Protein AF-A0A942LYA0-F1 (afdb_monomer)

pLDDT: mean 81.08, std 9.28, range [46.22, 93.0]

Sequence (60 aa):
MVRPKRIEYSGALYHLTSRGNARNDGYLDNDDRQNFLSILTEAVKRYNWTDIHYDTVSWV

Solvent-accessible surface area (backbone atoms only — not comparable to full-atom values): 4330 Å² total; per-residue (Å²): 135,89,74,80,80,83,86,83,64,90,90,62,88,79,91,84,84,85,76,28,72,95,79,42,68,77,50,93,48,74,64,52,44,50,51,51,51,53,52,50,52,51,48,33,64,74,70,68,60,77,88,86,85,87,83,87,81,77,90,123

Secondary structure (DSSP, 8-state):
-PPPPPP--TT---------GGG--SSSSHHHHHHHHHHHHHHHHHHT------------

Structure (mmCIF, N/CA/C/O backbone):
data_AF-A0A942LYA0-F1
#
_entry.id   AF-A0A942LYA0-F1
#
loop_
_atom_site.group_PDB
_atom_site.id
_atom_site.type_symbol
_atom_site.label_atom_id
_atom_site.label_alt_id
_atom_site.label_comp_id
_atom_site.label_asym_id
_atom_site.label_entity_id
_atom_site.label_seq_id
_atom_site.pdbx_PDB_ins_code
_atom_site.Cartn_x
_atom_site.Cartn_y
_atom_site.Cartn_z
_atom_site.occupancy
_atom_site.B_iso_or_equiv
_atom_site.auth_seq_id
_atom_site.auth_comp_id
_atom_site.auth_asym_id
_atom_site.auth_atom_id
_atom_site.pdbx_PDB_model_num
ATOM 1 N N . MET A 1 1 ? -22.218 -2.959 -19.001 1.00 69.19 1 MET A N 1
ATOM 2 C CA . MET A 1 1 ? -22.471 -3.945 -17.923 1.00 69.19 1 MET A CA 1
ATOM 3 C C . MET A 1 1 ? -22.372 -3.252 -16.574 1.00 69.19 1 MET A C 1
ATOM 5 O O . MET A 1 1 ? -21.431 -2.490 -16.377 1.00 69.19 1 MET A O 1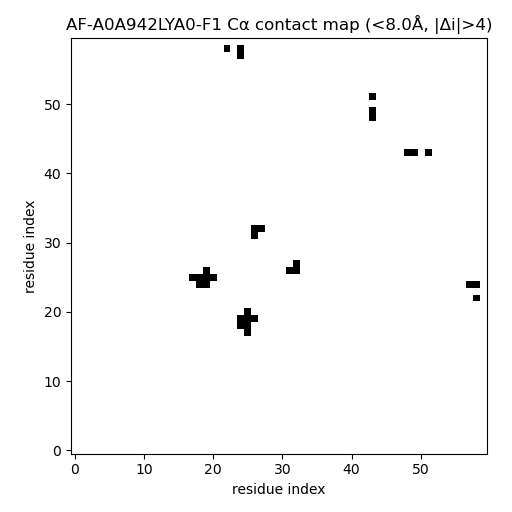
ATOM 9 N N . VAL A 1 2 ? -23.321 -3.503 -15.668 1.00 73.94 2 VAL A N 1
ATOM 10 C CA . VAL A 1 2 ? -23.272 -3.013 -14.281 1.00 73.94 2 VAL A CA 1
ATOM 11 C C . VAL A 1 2 ? -22.307 -3.886 -13.486 1.00 73.94 2 VAL A C 1
ATOM 13 O O . VAL A 1 2 ? -22.423 -5.109 -13.492 1.00 73.94 2 VAL A O 1
ATOM 16 N N . ARG A 1 3 ? -21.331 -3.257 -12.829 1.00 82.75 3 ARG A N 1
ATOM 17 C CA . ARG A 1 3 ? -20.464 -3.939 -11.867 1.00 82.75 3 ARG A CA 1
ATOM 18 C C . ARG A 1 3 ? -21.186 -3.949 -10.512 1.00 82.75 3 ARG A C 1
ATOM 20 O O . ARG A 1 3 ? -21.721 -2.902 -10.142 1.00 82.75 3 ARG A O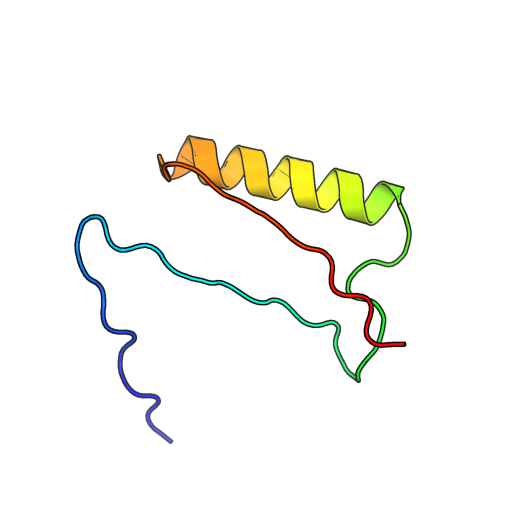 1
ATOM 27 N N . PRO A 1 4 ? -21.223 -5.075 -9.781 1.00 82.75 4 PRO A N 1
ATOM 28 C CA . PRO A 1 4 ? -21.800 -5.116 -8.440 1.00 82.75 4 PRO A CA 1
ATOM 29 C C . PRO A 1 4 ? -21.140 -4.076 -7.528 1.00 82.75 4 PRO A C 1
ATOM 31 O O . PRO A 1 4 ? -19.936 -3.825 -7.647 1.00 82.75 4 PRO A O 1
ATOM 34 N N . LYS A 1 5 ? -21.910 -3.472 -6.613 1.00 78.75 5 LYS A N 1
ATOM 35 C CA . LYS A 1 5 ? -21.333 -2.599 -5.582 1.00 78.75 5 LYS A CA 1
ATOM 36 C C . LYS A 1 5 ? -20.326 -3.399 -4.758 1.00 78.75 5 LYS A C 1
ATOM 38 O O . LYS A 1 5 ? -20.606 -4.531 -4.364 1.00 78.75 5 LYS A O 1
ATOM 43 N N . ARG A 1 6 ? -19.165 -2.799 -4.493 1.00 84.00 6 ARG A N 1
ATOM 44 C CA . ARG A 1 6 ? -18.234 -3.334 -3.499 1.00 84.00 6 ARG A CA 1
ATOM 45 C C . ARG A 1 6 ? -18.921 -3.240 -2.145 1.00 84.00 6 ARG A C 1
ATOM 47 O O . ARG A 1 6 ? -19.466 -2.195 -1.804 1.00 84.00 6 ARG A O 1
ATOM 54 N N . ILE A 1 7 ? -18.982 -4.366 -1.450 1.00 84.50 7 ILE A N 1
ATOM 55 C CA . ILE A 1 7 ? -19.613 -4.441 -0.140 1.00 84.50 7 ILE A CA 1
ATOM 56 C C . ILE A 1 7 ? -18.608 -3.896 0.870 1.00 84.50 7 ILE A C 1
ATOM 58 O O . ILE A 1 7 ? -17.449 -4.312 0.869 1.00 84.50 7 ILE A O 1
ATOM 62 N N . GLU A 1 8 ? -19.060 -2.954 1.690 1.00 85.06 8 GLU A N 1
ATOM 63 C CA . GLU A 1 8 ? -18.253 -2.267 2.691 1.00 85.06 8 GLU A CA 1
ATOM 64 C C . GLU A 1 8 ? -18.809 -2.570 4.087 1.00 85.06 8 GLU A C 1
ATOM 66 O O . GLU A 1 8 ? -19.995 -2.397 4.363 1.00 85.06 8 GLU A O 1
ATOM 71 N N . TYR A 1 9 ? -17.931 -3.031 4.964 1.00 86.94 9 TYR A N 1
ATOM 72 C CA . TYR A 1 9 ? -18.146 -3.282 6.380 1.00 86.94 9 TYR A CA 1
ATOM 73 C C . TYR A 1 9 ? -17.181 -2.432 7.213 1.00 86.94 9 TYR A C 1
ATOM 75 O O . TYR A 1 9 ? -15.995 -2.316 6.885 1.00 86.94 9 TYR A O 1
ATOM 83 N N . SER A 1 10 ? -17.689 -1.871 8.312 1.00 85.88 10 SER A N 1
ATOM 84 C CA . SER A 1 10 ? -16.889 -1.112 9.277 1.00 85.88 10 SER A CA 1
ATOM 85 C C . SER A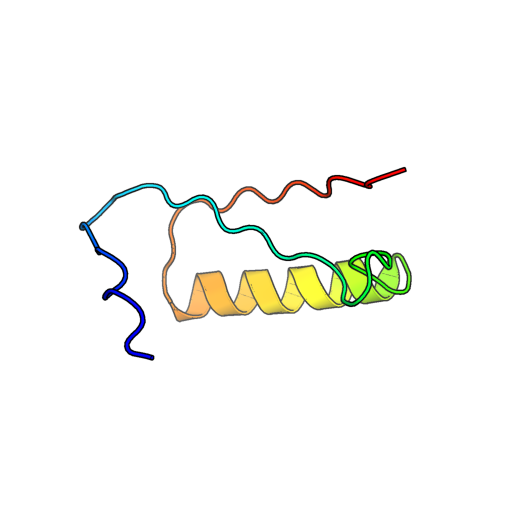 1 10 ? -15.881 -2.025 9.979 1.00 85.88 10 SER A C 1
ATOM 87 O O . SER A 1 10 ? -16.266 -3.058 10.521 1.00 85.88 10 SER A O 1
ATOM 89 N N . GLY A 1 11 ? -14.603 -1.636 9.984 1.00 82.94 11 GLY A N 1
ATOM 90 C CA . GLY A 1 11 ? -13.524 -2.383 10.644 1.00 82.94 11 GLY A CA 1
ATOM 91 C C . GLY A 1 11 ? -13.111 -3.687 9.952 1.00 82.94 11 GLY A C 1
ATOM 92 O O . GLY A 1 11 ? -12.336 -4.451 10.519 1.00 82.94 11 GLY A O 1
ATOM 93 N N . ALA A 1 12 ? -13.616 -3.968 8.748 1.00 85.56 12 ALA A N 1
ATOM 94 C CA . ALA A 1 12 ? -13.181 -5.137 7.995 1.00 85.56 12 ALA A CA 1
ATOM 95 C C . ALA A 1 12 ? -11.767 -4.955 7.428 1.00 85.56 12 ALA A C 1
ATOM 97 O O . ALA A 1 12 ? -11.379 -3.863 7.010 1.00 85.56 12 ALA A O 1
ATOM 98 N N . LEU A 1 13 ? -11.029 -6.062 7.368 1.00 82.56 13 LEU A N 1
ATOM 99 C CA . LEU A 1 13 ? -9.747 -6.142 6.682 1.00 82.56 13 LEU A CA 1
ATOM 100 C C . LEU A 1 13 ? -9.984 -6.422 5.195 1.00 82.56 13 LEU A C 1
ATOM 102 O O . LEU A 1 13 ? -10.612 -7.421 4.837 1.00 82.56 13 LEU A O 1
ATOM 106 N N . TYR A 1 14 ? -9.452 -5.562 4.331 1.00 83.56 14 TYR A N 1
ATOM 107 C CA . TYR A 1 14 ? -9.529 -5.732 2.882 1.00 83.56 14 TYR A CA 1
ATOM 108 C C . TYR A 1 14 ? -8.155 -6.061 2.313 1.00 83.56 14 TYR A C 1
ATOM 110 O O . TYR A 1 14 ? -7.179 -5.372 2.592 1.00 83.56 14 TYR A O 1
ATOM 118 N N . HIS A 1 15 ? -8.095 -7.077 1.452 1.00 83.25 15 HIS A N 1
ATOM 119 C CA . HIS A 1 15 ? -6.914 -7.353 0.642 1.00 83.25 15 HIS A CA 1
ATOM 120 C C . HIS A 1 15 ? -7.040 -6.628 -0.704 1.00 83.25 15 HIS A C 1
ATOM 122 O O . HIS A 1 15 ? -7.932 -6.928 -1.503 1.00 83.25 15 HIS A O 1
ATOM 128 N N . LEU A 1 16 ? -6.159 -5.656 -0.950 1.00 81.25 16 LEU A N 1
ATOM 129 C CA . LEU A 1 16 ? -6.076 -4.936 -2.217 1.00 81.25 16 LEU A CA 1
ATOM 130 C C . LEU A 1 16 ? -4.872 -5.437 -3.012 1.00 81.25 16 LEU A C 1
ATOM 132 O O . LEU A 1 16 ? -3.743 -5.365 -2.545 1.00 81.25 16 LEU A O 1
ATOM 136 N N . THR A 1 17 ? -5.109 -5.883 -4.244 1.00 80.88 17 THR A N 1
ATOM 137 C CA . THR A 1 17 ? -4.038 -6.271 -5.169 1.00 80.88 17 THR A CA 1
ATOM 138 C C . THR A 1 17 ? -4.005 -5.317 -6.353 1.00 80.88 17 THR A C 1
ATOM 140 O O . THR A 1 17 ? -5.006 -5.189 -7.065 1.00 80.88 17 THR A O 1
AT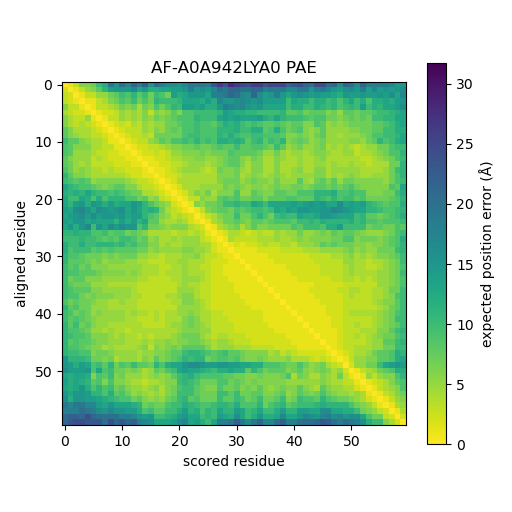OM 143 N N . SER A 1 18 ? -2.852 -4.701 -6.601 1.00 77.19 18 SER A N 1
ATOM 144 C CA . SER A 1 18 ? -2.552 -4.028 -7.865 1.00 77.19 18 SER A CA 1
ATOM 145 C C . SER A 1 18 ? -1.670 -4.946 -8.710 1.00 77.19 18 SER A C 1
ATOM 147 O O . SER A 1 18 ? -0.783 -5.607 -8.174 1.00 77.19 18 SER A O 1
ATOM 149 N N . ARG A 1 19 ? -1.925 -5.029 -10.017 1.00 78.31 19 ARG A N 1
ATOM 150 C CA . ARG A 1 19 ? -1.061 -5.752 -10.962 1.00 78.31 19 ARG A CA 1
ATOM 151 C C . ARG A 1 19 ? -0.633 -4.801 -12.065 1.00 78.31 19 ARG A C 1
ATOM 153 O O . ARG A 1 19 ? -1.454 -4.003 -12.522 1.00 78.31 19 ARG A O 1
ATOM 160 N N . GLY A 1 20 ? 0.617 -4.929 -12.505 1.00 77.81 20 GLY A N 1
ATOM 161 C CA . GLY A 1 20 ? 1.110 -4.211 -13.672 1.00 77.81 20 GLY A CA 1
ATOM 162 C C . GLY A 1 20 ? 0.268 -4.528 -14.908 1.00 77.81 20 GLY A C 1
ATOM 163 O O . GLY A 1 20 ? -0.280 -5.627 -15.069 1.00 77.81 20 GLY A O 1
ATOM 164 N N . ASN A 1 21 ? 0.120 -3.532 -15.778 1.00 79.69 21 ASN A N 1
ATOM 165 C CA . ASN A 1 21 ? -0.587 -3.717 -17.037 1.00 79.69 21 ASN A CA 1
ATOM 166 C C . ASN A 1 21 ? 0.160 -4.747 -17.905 1.00 79.69 21 ASN A C 1
ATOM 168 O O . ASN A 1 21 ? 1.384 -4.811 -17.879 1.00 79.69 21 ASN A O 1
ATOM 172 N N . ALA A 1 22 ? -0.569 -5.562 -18.667 1.00 77.56 22 ALA A N 1
ATOM 173 C CA . ALA A 1 22 ? 0.004 -6.564 -19.574 1.00 77.56 22 ALA A CA 1
ATOM 174 C C . ALA A 1 22 ? 0.974 -7.596 -18.941 1.00 77.56 22 ALA A C 1
ATOM 176 O O . ALA A 1 22 ? 1.794 -8.161 -19.655 1.00 77.56 22 ALA A O 1
ATOM 177 N N . ARG A 1 23 ? 0.842 -7.904 -17.637 1.00 71.25 23 ARG A N 1
ATOM 178 C CA . ARG A 1 23 ? 1.774 -8.769 -16.867 1.00 71.25 23 ARG A CA 1
ATOM 179 C C . ARG A 1 23 ? 3.183 -8.190 -16.701 1.00 71.25 23 ARG A C 1
ATOM 181 O O . ARG A 1 23 ? 4.077 -8.924 -16.299 1.00 71.25 23 ARG A O 1
ATOM 188 N N . ASN A 1 24 ? 3.372 -6.905 -16.982 1.00 72.44 24 ASN A N 1
ATOM 189 C CA . ASN A 1 24 ? 4.616 -6.242 -16.628 1.00 72.44 24 ASN A CA 1
ATOM 190 C C . ASN A 1 24 ? 4.749 -6.140 -15.111 1.00 72.44 24 ASN A C 1
ATOM 192 O O . ASN A 1 24 ? 3.759 -6.231 -14.370 1.00 72.44 24 ASN A O 1
ATOM 196 N N . ASP A 1 25 ? 5.981 -5.8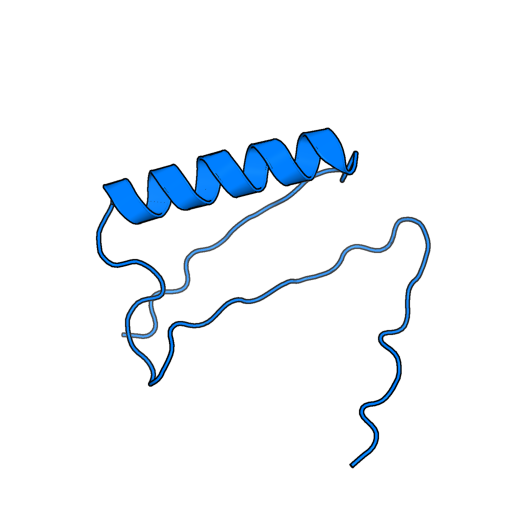98 -14.679 1.00 74.56 25 ASP A N 1
ATOM 197 C CA . ASP A 1 25 ? 6.275 -5.577 -13.296 1.00 74.56 25 ASP A CA 1
ATOM 198 C C . ASP A 1 25 ? 5.390 -4.427 -12.809 1.00 74.56 25 ASP A C 1
ATOM 200 O O . ASP A 1 25 ? 5.029 -3.504 -13.546 1.00 74.56 25 ASP A O 1
ATOM 204 N N . GLY A 1 26 ? 4.981 -4.525 -11.544 1.00 74.19 26 GLY A N 1
ATOM 205 C CA . GLY A 1 26 ? 4.145 -3.510 -10.904 1.00 74.19 26 GLY A CA 1
ATOM 206 C C . GLY A 1 26 ? 4.864 -2.175 -10.699 1.00 74.19 26 GLY A C 1
ATOM 207 O O . GLY A 1 26 ? 4.188 -1.179 -10.458 1.00 74.19 26 GLY A O 1
ATOM 208 N N . TYR A 1 27 ? 6.195 -2.171 -10.811 1.00 82.12 27 TYR A N 1
ATOM 209 C CA . TYR A 1 27 ? 7.074 -1.017 -10.647 1.00 82.12 27 TYR A CA 1
ATOM 210 C C . TYR A 1 27 ? 8.144 -1.031 -11.735 1.00 82.12 27 TYR A C 1
ATOM 212 O O . TYR A 1 27 ? 8.572 -2.102 -12.165 1.00 82.12 27 TYR A O 1
ATOM 220 N N . LEU A 1 28 ? 8.580 0.152 -12.161 1.00 82.62 28 LEU A N 1
ATOM 221 C CA . LEU A 1 28 ? 9.641 0.297 -13.164 1.00 82.62 28 LEU A CA 1
ATOM 222 C C . LEU A 1 28 ? 11.030 0.008 -12.578 1.00 82.62 28 LEU A C 1
ATOM 224 O O . LEU A 1 28 ? 11.870 -0.597 -13.240 1.00 82.62 28 LEU A O 1
ATOM 228 N N . ASP A 1 29 ? 11.259 0.427 -11.335 1.00 85.69 29 ASP A N 1
ATOM 229 C CA . ASP A 1 29 ? 12.492 0.214 -10.583 1.00 85.69 29 ASP A CA 1
ATOM 230 C C . ASP A 1 29 ? 12.236 0.324 -9.061 1.00 85.69 29 ASP A C 1
ATOM 232 O O . ASP A 1 29 ? 11.099 0.429 -8.584 1.00 85.69 29 ASP A O 1
ATOM 236 N N . ASN A 1 30 ? 13.309 0.261 -8.269 1.00 86.31 30 ASN A N 1
ATOM 237 C CA . ASN A 1 30 ? 13.227 0.385 -6.813 1.00 86.31 30 ASN A CA 1
ATOM 238 C C . ASN A 1 30 ? 12.862 1.798 -6.335 1.00 86.31 30 ASN A C 1
ATOM 240 O O . ASN A 1 30 ? 12.316 1.926 -5.236 1.00 86.31 30 ASN A O 1
ATOM 244 N N . ASP A 1 31 ? 13.166 2.835 -7.113 1.00 90.94 31 ASP A N 1
ATOM 245 C CA . ASP A 1 31 ? 12.879 4.224 -6.754 1.00 90.94 31 ASP A CA 1
ATOM 246 C C . ASP A 1 31 ? 11.399 4.537 -7.005 1.00 90.94 31 ASP A C 1
ATOM 248 O O . ASP A 1 31 ? 10.730 5.116 -6.149 1.00 90.94 31 ASP A O 1
ATOM 252 N N . ASP A 1 32 ? 10.840 4.043 -8.108 1.00 88.75 32 ASP A N 1
ATOM 253 C CA . ASP A 1 32 ? 9.411 4.035 -8.418 1.00 88.75 32 ASP A CA 1
ATOM 254 C C . ASP A 1 32 ? 8.612 3.317 -7.321 1.00 88.75 32 ASP A C 1
ATOM 256 O O . ASP A 1 32 ? 7.631 3.853 -6.796 1.00 88.75 32 ASP A O 1
ATOM 260 N N . ARG A 1 33 ? 9.100 2.158 -6.859 1.00 86.38 33 ARG A N 1
ATOM 261 C CA . ARG A 1 33 ? 8.509 1.450 -5.713 1.00 86.38 33 ARG A CA 1
ATOM 262 C C . ARG A 1 33 ? 8.507 2.306 -4.444 1.00 86.38 33 ARG A C 1
ATOM 264 O O . ARG A 1 33 ? 7.501 2.346 -3.736 1.00 86.38 33 ARG A O 1
ATOM 271 N N . GLN A 1 34 ? 9.612 2.984 -4.127 1.00 90.06 34 GLN A N 1
ATOM 272 C CA . GLN A 1 34 ? 9.688 3.859 -2.950 1.00 90.06 34 GLN A CA 1
ATOM 273 C C . GLN A 1 34 ? 8.744 5.060 -3.063 1.00 90.06 34 GLN A C 1
ATOM 275 O O . GLN A 1 34 ? 8.053 5.389 -2.097 1.00 90.06 34 GLN A O 1
ATOM 280 N N . ASN A 1 35 ? 8.657 5.670 -4.245 1.00 91.25 35 ASN A N 1
ATOM 281 C CA . ASN A 1 35 ? 7.736 6.769 -4.518 1.00 91.25 35 ASN A CA 1
ATOM 282 C C . ASN A 1 35 ? 6.281 6.332 -4.334 1.00 91.25 35 ASN A C 1
ATOM 284 O O . ASN A 1 35 ? 5.513 7.007 -3.644 1.00 91.25 35 ASN A O 1
ATOM 288 N N . PHE A 1 36 ? 5.913 5.166 -4.868 1.00 88.25 36 PHE A N 1
ATOM 289 C CA . PHE A 1 36 ? 4.586 4.596 -4.671 1.00 88.25 36 PHE A CA 1
ATOM 290 C C . PHE A 1 36 ? 4.271 4.367 -3.188 1.00 88.25 36 PHE A C 1
ATOM 292 O O . PHE A 1 36 ? 3.205 4.760 -2.716 1.00 88.25 36 PHE A O 1
ATOM 299 N N . LEU A 1 37 ? 5.201 3.780 -2.427 1.00 88.75 37 LEU A N 1
ATOM 300 C CA . LEU A 1 37 ? 5.014 3.542 -0.993 1.00 88.75 37 LEU A CA 1
ATOM 301 C C . LEU A 1 37 ? 4.891 4.838 -0.186 1.00 88.75 37 LEU A C 1
ATOM 303 O O . LEU A 1 37 ? 4.120 4.888 0.776 1.00 88.75 37 LEU A O 1
ATOM 307 N N . SER A 1 38 ? 5.602 5.892 -0.587 1.00 92.12 38 SER A N 1
ATOM 308 C CA . SER A 1 38 ? 5.468 7.227 0.002 1.00 92.12 38 SER A CA 1
ATOM 309 C C . SER A 1 38 ? 4.052 7.778 -0.198 1.00 92.12 38 SER A C 1
ATOM 311 O O . SER A 1 38 ? 3.384 8.148 0.770 1.00 92.12 38 SER A O 1
ATOM 313 N N . ILE A 1 39 ? 3.544 7.718 -1.434 1.00 92.12 39 ILE A N 1
ATOM 314 C CA . ILE A 1 39 ? 2.182 8.151 -1.781 1.00 92.12 39 ILE A CA 1
ATOM 315 C C . ILE A 1 39 ? 1.134 7.316 -1.034 1.00 92.12 39 ILE A C 1
ATOM 317 O O . ILE A 1 39 ? 0.183 7.864 -0.474 1.00 92.12 39 ILE A O 1
ATOM 321 N N . LEU A 1 40 ? 1.311 5.992 -0.982 1.00 89.75 40 LEU A N 1
ATOM 322 C CA . LEU A 1 40 ? 0.413 5.089 -0.263 1.00 89.75 40 LEU A CA 1
ATOM 323 C C . LEU A 1 40 ? 0.363 5.431 1.231 1.00 89.75 40 LEU A C 1
A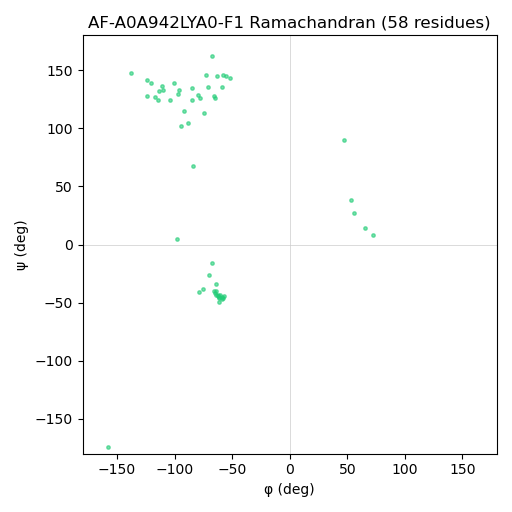TOM 325 O O . LEU A 1 40 ? -0.716 5.498 1.818 1.00 89.75 40 LEU A O 1
ATOM 329 N N . THR A 1 41 ? 1.518 5.702 1.835 1.00 90.19 41 THR A N 1
ATOM 330 C CA . THR A 1 41 ? 1.616 6.098 3.244 1.00 90.19 41 THR A CA 1
ATOM 331 C C . THR A 1 41 ? 0.918 7.433 3.503 1.00 90.19 41 THR A C 1
ATOM 333 O O . THR A 1 41 ? 0.238 7.590 4.519 1.00 90.19 41 THR A O 1
ATOM 336 N N . GLU A 1 42 ? 1.042 8.400 2.592 1.00 93.00 42 GLU A N 1
ATOM 337 C CA . GLU A 1 42 ? 0.325 9.673 2.692 1.00 93.00 42 GLU A CA 1
ATOM 338 C C . GLU A 1 42 ? -1.195 9.473 2.597 1.00 93.00 42 GLU A C 1
ATOM 340 O O . GLU A 1 42 ? -1.945 10.035 3.397 1.00 93.00 42 GLU A O 1
ATOM 345 N N . ALA A 1 43 ? -1.655 8.628 1.672 1.00 90.94 43 ALA A N 1
ATOM 346 C CA . ALA A 1 43 ? -3.069 8.304 1.524 1.00 90.94 43 ALA A CA 1
ATOM 347 C C . ALA A 1 43 ? -3.633 7.635 2.788 1.00 90.94 43 ALA A C 1
ATOM 349 O O . ALA A 1 43 ? -4.682 8.045 3.280 1.00 90.94 43 AL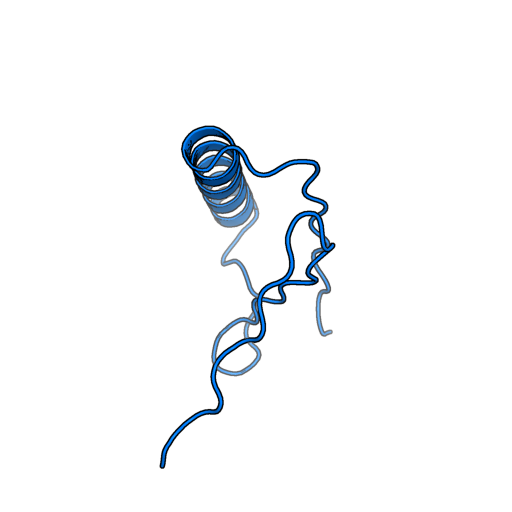A A O 1
ATOM 350 N N . VAL A 1 44 ? -2.913 6.672 3.368 1.00 89.56 44 VAL A N 1
ATOM 351 C CA . VAL A 1 44 ? -3.302 6.011 4.626 1.00 89.56 44 VAL A CA 1
ATOM 352 C C . VAL A 1 44 ? -3.469 7.016 5.758 1.00 89.56 44 VAL A C 1
ATOM 354 O O . VAL A 1 44 ? -4.489 6.989 6.446 1.00 89.56 44 VAL A O 1
ATOM 357 N N . LYS A 1 45 ? -2.521 7.949 5.910 1.00 89.00 45 LYS A N 1
ATOM 358 C CA . LYS A 1 45 ? -2.621 9.031 6.903 1.00 89.00 45 LYS A CA 1
ATOM 359 C C . LYS A 1 45 ? -3.819 9.936 6.632 1.00 89.00 45 LYS A C 1
ATOM 361 O O . LYS A 1 45 ? -4.544 10.287 7.555 1.00 89.00 45 LYS A O 1
ATOM 366 N N . ARG A 1 46 ? -4.042 10.301 5.368 1.00 92.12 46 ARG A N 1
ATOM 367 C CA . ARG A 1 46 ? -5.125 11.203 4.954 1.00 92.12 46 ARG A CA 1
ATOM 368 C C . ARG A 1 46 ? -6.511 10.604 5.189 1.00 92.12 46 ARG A C 1
ATOM 370 O O . ARG A 1 46 ? -7.415 11.326 5.594 1.00 92.12 46 ARG A O 1
ATOM 377 N N . TYR A 1 47 ? -6.676 9.309 4.931 1.00 88.62 47 TYR A N 1
ATOM 378 C CA . TYR A 1 47 ? -7.953 8.603 5.074 1.00 88.62 47 TYR A CA 1
ATOM 379 C C . TYR A 1 47 ? -8.084 7.836 6.396 1.00 88.62 47 TYR A C 1
ATOM 381 O O . TYR A 1 47 ? -9.083 7.149 6.605 1.00 88.62 47 TYR A O 1
ATOM 389 N N . ASN A 1 48 ? -7.101 7.977 7.291 1.00 84.94 48 ASN A N 1
ATOM 390 C CA . ASN A 1 48 ? -7.056 7.357 8.612 1.00 84.94 48 ASN A CA 1
ATOM 391 C C . ASN A 1 48 ? -7.252 5.829 8.573 1.00 84.94 48 ASN A C 1
ATOM 393 O O . ASN A 1 48 ? -7.934 5.250 9.422 1.00 84.94 48 ASN A O 1
ATOM 397 N N . TRP A 1 49 ? -6.681 5.180 7.554 1.00 84.88 49 TRP A N 1
ATOM 398 C CA . TRP A 1 49 ? -6.707 3.724 7.432 1.00 84.88 49 TRP A CA 1
ATOM 399 C C . TRP A 1 49 ? -5.790 3.107 8.487 1.00 84.88 49 TRP A C 1
ATOM 401 O O . TRP A 1 49 ? -4.680 3.582 8.721 1.00 84.88 49 TRP A O 1
ATOM 411 N N . THR A 1 50 ? -6.273 2.063 9.150 1.00 75.50 50 THR A N 1
ATOM 412 C CA . THR A 1 50 ? -5.548 1.374 10.223 1.00 75.50 50 THR A CA 1
ATOM 413 C C . THR A 1 50 ? -4.835 0.156 9.639 1.00 75.50 50 THR A C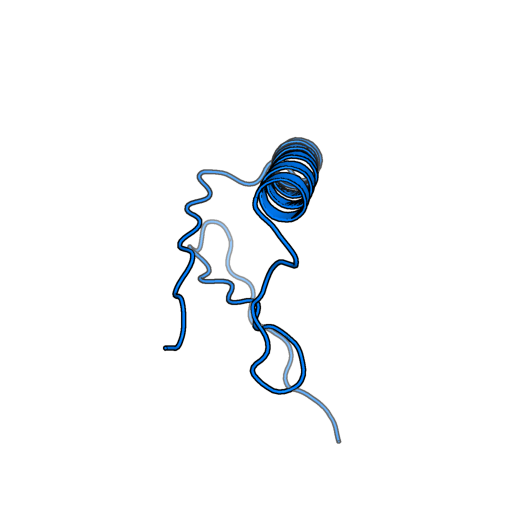 1
ATOM 415 O O . THR A 1 50 ? -5.447 -0.574 8.868 1.00 75.50 50 THR A O 1
ATOM 418 N N . ASP A 1 51 ? -3.556 -0.022 9.981 1.00 70.06 51 ASP A N 1
ATOM 419 C CA . ASP A 1 51 ? -2.708 -1.179 9.652 1.00 70.06 51 ASP A CA 1
ATOM 420 C C . ASP A 1 51 ? -2.753 -1.657 8.189 1.00 70.06 51 ASP A C 1
ATOM 422 O O . ASP A 1 51 ? -3.507 -2.552 7.809 1.00 70.06 51 ASP A O 1
ATOM 426 N N . ILE A 1 52 ? -1.869 -1.091 7.360 1.00 78.88 52 ILE A N 1
ATOM 427 C CA . ILE A 1 52 ? -1.634 -1.581 5.998 1.00 78.88 52 ILE A CA 1
ATOM 428 C C . ILE A 1 52 ? -0.413 -2.503 5.939 1.00 78.88 52 ILE A C 1
ATOM 430 O O . ILE A 1 52 ? 0.681 -2.145 6.375 1.00 78.88 52 ILE A O 1
ATOM 434 N N . HIS A 1 53 ? -0.591 -3.678 5.337 1.00 78.62 53 HIS A N 1
ATOM 435 C CA . HIS A 1 53 ? 0.505 -4.544 4.912 1.00 78.62 53 HIS A CA 1
ATOM 436 C C . HIS A 1 53 ? 0.551 -4.558 3.386 1.00 78.62 53 HIS A C 1
ATOM 438 O O . HIS A 1 53 ? -0.495 -4.633 2.738 1.00 78.62 53 HIS A O 1
ATOM 444 N N . TYR A 1 54 ? 1.747 -4.455 2.810 1.00 78.06 54 TYR A N 1
ATOM 445 C CA . TYR A 1 54 ? 1.931 -4.548 1.369 1.00 78.06 54 TYR A CA 1
ATOM 446 C C . TYR A 1 54 ? 2.930 -5.659 1.067 1.00 78.06 54 TYR A C 1
ATOM 448 O O . TYR A 1 54 ? 4.039 -5.663 1.592 1.00 78.06 54 TYR A O 1
ATOM 456 N N . ASP A 1 55 ? 2.535 -6.565 0.180 1.00 75.12 55 ASP A N 1
ATOM 457 C CA . ASP A 1 55 ? 3.407 -7.600 -0.354 1.00 75.12 55 ASP A CA 1
ATOM 458 C C . ASP A 1 55 ? 3.621 -7.346 -1.839 1.00 75.12 55 ASP A C 1
ATOM 460 O O . ASP A 1 55 ? 2.680 -7.098 -2.599 1.00 75.12 55 ASP A O 1
ATOM 464 N N . THR A 1 56 ? 4.879 -7.400 -2.267 1.00 68.25 56 THR A N 1
ATOM 465 C CA . THR A 1 56 ? 5.206 -7.392 -3.693 1.00 68.25 56 THR A CA 1
ATOM 466 C C . THR A 1 56 ? 5.351 -8.835 -4.140 1.00 68.25 56 THR A C 1
ATOM 468 O O . THR A 1 56 ? 6.363 -9.474 -3.873 1.00 68.25 56 THR A O 1
ATOM 471 N N . VAL A 1 57 ? 4.328 -9.361 -4.810 1.00 64.81 57 VAL A N 1
ATOM 472 C CA . VAL A 1 57 ? 4.417 -10.674 -5.453 1.00 64.81 57 VAL A CA 1
ATOM 473 C C . VAL A 1 57 ? 4.950 -10.459 -6.863 1.00 64.81 57 VAL A C 1
ATOM 475 O O . VAL A 1 57 ? 4.229 -9.966 -7.733 1.00 64.81 57 VAL A O 1
ATOM 478 N N . SER A 1 58 ? 6.225 -10.794 -7.068 1.00 59.12 58 SER A N 1
ATOM 479 C CA . SER A 1 58 ? 6.812 -10.857 -8.404 1.00 59.12 58 SER A CA 1
ATOM 480 C C . SER A 1 58 ? 6.297 -12.118 -9.093 1.00 59.12 58 SER A C 1
ATOM 482 O O . SER A 1 58 ? 6.557 -13.229 -8.631 1.00 59.12 58 SER A O 1
ATOM 484 N N . TRP A 1 59 ? 5.502 -11.946 -10.147 1.00 55.09 59 TRP A N 1
ATOM 485 C CA . TRP A 1 59 ? 5.009 -13.048 -10.972 1.00 55.09 59 TRP A CA 1
ATOM 486 C C . TRP A 1 59 ? 6.079 -13.401 -12.011 1.00 55.09 59 TRP A C 1
ATOM 488 O O . TRP A 1 59 ? 5.884 -13.140 -13.197 1.00 55.09 59 TRP A O 1
ATOM 498 N N . VAL A 1 60 ? 7.214 -13.941 -11.560 1.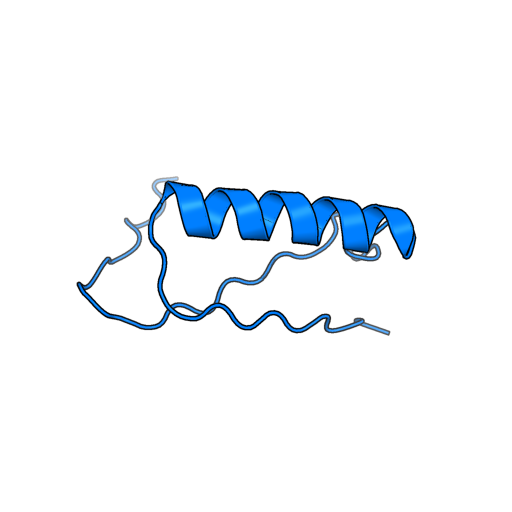00 46.22 60 VAL A N 1
ATOM 499 C CA . VAL A 1 60 ? 8.147 -14.666 -12.441 1.00 46.22 60 VAL A CA 1
ATOM 500 C C . VAL A 1 60 ? 7.803 -16.145 -12.397 1.00 46.22 60 VAL A C 1
ATOM 502 O O . VAL A 1 60 ? 7.655 -16.672 -11.271 1.00 46.22 60 VAL A O 1
#

Foldseek 3Di:
DDDDDDDDDPPDDDDDDDADPPNDAPAPDPVRVVVVVVVVVVVCVVVVPPDDDDDRDNPD

Mean predicted aligned error: 7.11 Å

Radius of gyration: 14.21 Å; Cα contacts (8 Å, |Δi|>4): 16; chains: 1; bounding box: 36×26×30 Å